Protein AF-A0A0Q7VNM5-F1 (afdb_monomer_lite)

pLDDT: mean 84.63, std 11.94, range [46.69, 97.38]

Structure (mmCIF, N/CA/C/O backbone):
data_AF-A0A0Q7VNM5-F1
#
_entry.id   AF-A0A0Q7VNM5-F1
#
loop_
_atom_site.group_PDB
_atom_site.id
_atom_site.type_symbol
_atom_site.label_atom_id
_atom_site.label_alt_id
_atom_site.label_comp_id
_atom_site.label_asym_id
_atom_site.label_entity_id
_atom_site.label_seq_id
_atom_site.pdbx_PDB_ins_code
_atom_site.Cartn_x
_atom_site.Cartn_y
_atom_site.Cartn_z
_atom_site.occupancy
_atom_site.B_iso_or_equiv
_atom_site.auth_seq_id
_atom_site.auth_comp_id
_atom_site.auth_asym_id
_atom_site.auth_atom_id
_atom_site.pdbx_PDB_model_num
ATOM 1 N N . MET A 1 1 ? 36.454 -17.558 -2.662 1.00 46.69 1 MET A N 1
ATOM 2 C CA . MET A 1 1 ? 36.645 -17.218 -4.091 1.00 46.69 1 MET A CA 1
ATOM 3 C C . MET A 1 1 ? 35.360 -16.574 -4.596 1.00 46.69 1 MET A C 1
ATOM 5 O O . MET A 1 1 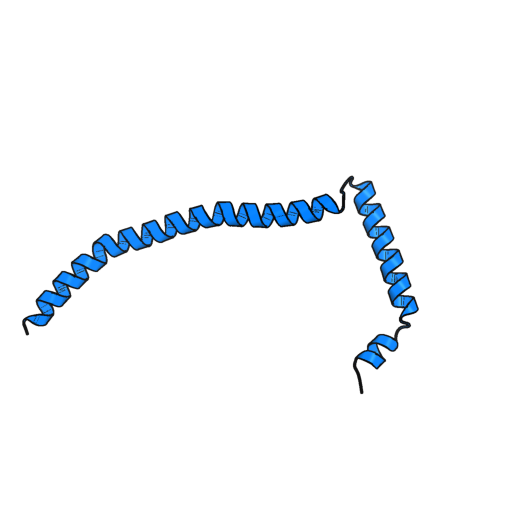? 34.302 -17.176 -4.476 1.00 46.69 1 MET A O 1
ATOM 9 N N . SER A 1 2 ? 35.455 -15.300 -4.981 1.00 57.19 2 SER A N 1
ATOM 10 C CA . SER A 1 2 ? 34.369 -14.308 -5.037 1.00 57.19 2 SER A CA 1
ATOM 11 C C . SER A 1 2 ? 33.257 -14.621 -6.051 1.00 57.19 2 SER A C 1
ATOM 13 O O . SER A 1 2 ? 33.541 -15.029 -7.174 1.00 57.19 2 SER A O 1
ATOM 15 N N . ALA A 1 3 ? 31.998 -14.348 -5.686 1.00 62.69 3 ALA A N 1
ATOM 16 C CA . ALA A 1 3 ? 30.837 -14.378 -6.584 1.00 62.69 3 ALA A CA 1
ATOM 17 C C . ALA A 1 3 ? 31.017 -13.488 -7.833 1.00 62.69 3 ALA A C 1
ATOM 19 O O . ALA A 1 3 ? 30.463 -13.793 -8.887 1.00 62.69 3 ALA A O 1
ATOM 20 N N . LEU A 1 4 ? 31.874 -12.462 -7.755 1.00 58.53 4 LEU A N 1
ATOM 21 C CA . LEU A 1 4 ? 32.266 -11.630 -8.897 1.00 58.53 4 LEU A CA 1
ATOM 22 C C . LEU A 1 4 ? 33.002 -12.430 -9.980 1.00 58.53 4 LEU A C 1
ATOM 24 O O . LEU A 1 4 ? 32.778 -12.189 -11.157 1.00 58.53 4 LEU A O 1
ATOM 28 N N . ALA A 1 5 ? 33.816 -13.426 -9.613 1.00 58.72 5 ALA A N 1
ATOM 29 C CA . ALA A 1 5 ? 34.528 -14.267 -10.580 1.00 58.72 5 ALA A CA 1
ATOM 30 C C . ALA A 1 5 ? 33.590 -15.241 -11.319 1.00 58.72 5 ALA A C 1
ATOM 32 O O . ALA A 1 5 ? 33.859 -15.602 -12.459 1.00 58.72 5 ALA A O 1
ATOM 33 N N . ARG A 1 6 ? 32.463 -15.632 -10.699 1.00 61.00 6 ARG A N 1
ATOM 34 C CA . ARG A 1 6 ? 31.389 -16.395 -11.366 1.00 61.00 6 ARG A CA 1
ATOM 35 C C . ARG A 1 6 ? 30.505 -15.497 -12.236 1.00 61.00 6 ARG A C 1
ATOM 37 O O . ARG A 1 6 ? 30.060 -15.945 -13.283 1.00 61.00 6 ARG A O 1
ATOM 44 N N . PHE A 1 7 ? 30.305 -14.237 -11.842 1.00 57.72 7 PHE A N 1
ATOM 45 C CA . PHE A 1 7 ? 29.619 -13.223 -12.655 1.00 57.72 7 PHE A CA 1
ATOM 46 C C . PHE A 1 7 ? 30.441 -12.799 -13.887 1.00 57.72 7 PHE A C 1
ATOM 48 O O . PHE A 1 7 ? 29.880 -12.549 -14.943 1.00 57.72 7 PHE A O 1
ATOM 55 N N . LEU A 1 8 ? 31.772 -12.782 -13.768 1.00 58.69 8 LEU A N 1
ATOM 56 C CA . LEU A 1 8 ? 32.727 -12.562 -14.863 1.00 58.69 8 LEU A CA 1
ATOM 57 C C . LEU A 1 8 ? 32.965 -13.814 -15.733 1.00 58.69 8 LEU A C 1
ATOM 59 O O . LEU A 1 8 ? 33.608 -13.714 -16.775 1.00 58.69 8 LEU A O 1
ATOM 63 N N . GLY A 1 9 ? 32.490 -14.986 -15.292 1.00 57.59 9 GLY A N 1
ATOM 64 C CA . GLY A 1 9 ? 32.687 -16.277 -15.964 1.00 57.59 9 GLY A CA 1
ATOM 65 C C . GLY A 1 9 ? 31.794 -16.497 -17.189 1.00 57.59 9 GLY A C 1
ATOM 66 O O . GLY A 1 9 ? 32.101 -17.348 -18.017 1.00 57.59 9 GLY A O 1
ATOM 67 N N . ASP A 1 10 ? 30.733 -15.703 -17.338 1.00 63.75 10 ASP A N 1
ATOM 68 C CA . ASP A 1 10 ? 30.081 -15.456 -18.623 1.00 63.75 10 ASP A CA 1
ATOM 69 C C . ASP A 1 10 ? 30.454 -14.020 -19.004 1.00 63.75 10 ASP A C 1
ATOM 71 O O . ASP A 1 10 ? 30.414 -13.132 -18.149 1.00 63.75 10 ASP A O 1
ATOM 75 N N . SER A 1 11 ? 30.914 -13.780 -20.235 1.00 75.81 11 SER A N 1
ATOM 76 C CA . SER A 1 11 ? 31.532 -12.487 -20.548 1.00 75.81 11 SER A CA 1
ATOM 77 C C . SER A 1 11 ? 30.551 -11.339 -20.235 1.00 75.81 11 SER A C 1
ATOM 79 O O . SER A 1 11 ? 29.407 -11.379 -20.696 1.00 75.81 11 SER A O 1
ATOM 81 N N . PRO A 1 12 ? 30.948 -10.293 -19.480 1.00 74.06 12 PRO A N 1
ATOM 82 C CA . PRO A 1 12 ? 30.082 -9.141 -19.204 1.00 74.06 12 PRO A CA 1
ATOM 83 C C . PRO A 1 12 ? 29.473 -8.553 -20.484 1.00 74.06 12 PRO A C 1
ATOM 85 O O . PRO A 1 12 ? 28.329 -8.105 -20.503 1.00 74.06 12 PRO A O 1
ATOM 88 N N . LEU A 1 13 ? 30.219 -8.655 -21.587 1.00 80.06 13 LEU A N 1
ATOM 89 C CA . LEU A 1 13 ? 29.779 -8.309 -22.931 1.00 80.06 13 LEU A CA 1
ATOM 90 C C . LEU A 1 13 ? 28.567 -9.135 -23.397 1.00 80.06 13 LEU A C 1
ATOM 92 O O . LEU A 1 13 ? 27.615 -8.573 -23.931 1.00 80.06 13 LEU A O 1
ATOM 96 N N . ARG A 1 14 ? 28.552 -10.454 -23.167 1.00 83.25 14 ARG A N 1
ATOM 97 C CA . ARG A 1 14 ? 27.415 -11.328 -23.495 1.00 83.25 14 ARG A CA 1
ATOM 98 C C . ARG A 1 14 ? 26.169 -10.953 -22.693 1.00 83.25 14 ARG A C 1
ATOM 100 O O . ARG A 1 14 ? 25.074 -10.965 -23.252 1.00 83.25 14 ARG A O 1
ATOM 107 N N . VAL A 1 15 ? 26.320 -10.577 -21.422 1.00 85.94 15 VAL A N 1
ATOM 108 C CA . VAL A 1 15 ? 25.201 -10.105 -20.586 1.00 85.94 15 VAL A CA 1
ATOM 109 C C . VAL A 1 15 ? 24.642 -8.787 -21.120 1.00 85.94 15 VAL A C 1
ATOM 111 O O . VAL A 1 15 ? 23.430 -8.674 -21.288 1.00 85.94 15 VAL A O 1
ATOM 114 N N . ILE A 1 16 ? 25.505 -7.825 -21.458 1.00 88.12 16 ILE A N 1
ATOM 115 C CA . ILE A 1 16 ? 25.098 -6.539 -22.048 1.00 88.12 16 ILE A CA 1
ATOM 116 C C . ILE A 1 16 ? 24.339 -6.758 -23.361 1.00 88.12 16 ILE A C 1
ATOM 118 O O . ILE A 1 16 ? 23.262 -6.197 -23.545 1.00 88.12 16 ILE A O 1
ATOM 122 N N . ILE A 1 17 ? 24.852 -7.615 -24.249 1.00 91.88 17 ILE A N 1
ATOM 123 C CA . ILE A 1 17 ? 24.191 -7.942 -25.522 1.00 91.88 17 ILE A CA 1
ATOM 124 C C . ILE A 1 17 ? 22.829 -8.595 -25.269 1.00 91.88 17 ILE A C 1
ATOM 126 O O . ILE A 1 17 ? 21.836 -8.200 -25.876 1.00 91.88 17 ILE A O 1
ATOM 130 N N . LYS A 1 18 ? 22.745 -9.556 -24.341 1.00 89.75 18 LYS A N 1
ATOM 131 C CA . LYS A 1 18 ? 21.479 -10.208 -23.984 1.00 89.75 18 LYS A CA 1
ATOM 132 C C . LYS A 1 18 ? 20.464 -9.201 -23.445 1.00 89.75 18 LYS A C 1
ATOM 134 O O . LYS A 1 18 ? 19.308 -9.236 -23.854 1.00 89.75 18 LYS A O 1
ATOM 139 N N . LEU A 1 19 ? 20.885 -8.292 -22.566 1.00 93.75 19 LEU A N 1
ATOM 140 C CA . LEU A 1 19 ? 20.018 -7.248 -22.018 1.00 93.75 19 LEU A CA 1
ATOM 141 C C . LEU A 1 19 ? 19.557 -6.263 -23.093 1.00 93.75 19 LEU A C 1
ATOM 143 O O . LEU A 1 19 ? 18.384 -5.900 -23.094 1.00 93.75 19 LEU A O 1
ATOM 147 N N . LEU A 1 20 ? 20.431 -5.873 -24.023 1.00 95.31 20 LEU A N 1
ATOM 148 C CA . LEU A 1 20 ? 20.070 -5.022 -25.160 1.00 95.31 20 LEU A CA 1
ATOM 149 C C . LEU A 1 20 ? 19.010 -5.685 -26.039 1.00 95.31 20 LEU A C 1
ATOM 151 O O . LEU A 1 20 ? 17.984 -5.071 -26.323 1.00 95.31 20 LEU A O 1
ATOM 155 N N . VAL A 1 21 ? 19.226 -6.947 -26.420 1.00 95.94 21 VAL A N 1
ATOM 156 C CA . VAL A 1 21 ? 18.278 -7.707 -27.246 1.00 95.94 21 VAL A CA 1
ATOM 157 C C . VAL A 1 21 ? 16.937 -7.855 -26.529 1.00 95.94 21 VAL A C 1
ATOM 159 O O . VAL A 1 21 ? 15.897 -7.583 -27.120 1.00 95.94 21 VAL A O 1
ATOM 162 N N . VAL A 1 22 ? 16.939 -8.229 -25.246 1.00 95.25 22 VAL A N 1
ATOM 163 C CA . VAL A 1 22 ? 15.702 -8.379 -24.463 1.00 95.25 22 VAL A CA 1
ATOM 164 C C . VAL A 1 22 ? 14.981 -7.039 -24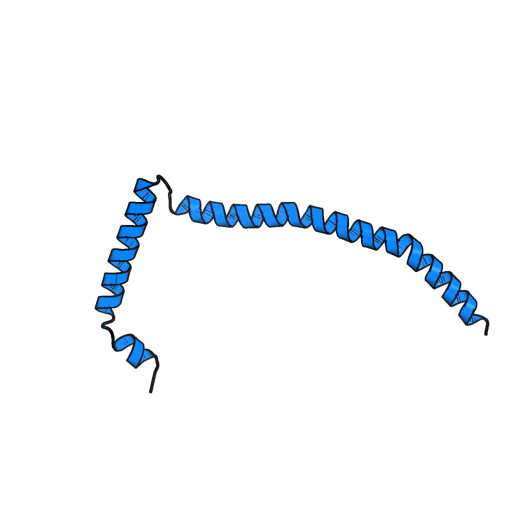.307 1.00 95.25 22 VAL A C 1
ATOM 166 O O . VAL A 1 22 ? 13.776 -6.982 -24.526 1.00 95.25 22 VAL A O 1
ATOM 169 N N . SER A 1 23 ? 15.693 -5.955 -23.997 1.00 90.81 23 SER A N 1
ATOM 170 C CA . SER A 1 23 ? 15.099 -4.616 -23.861 1.00 90.81 23 SER A CA 1
ATOM 171 C C . SER A 1 23 ? 14.484 -4.132 -25.174 1.00 90.81 23 SER A C 1
ATOM 173 O O . SER A 1 23 ? 13.397 -3.559 -25.170 1.00 90.81 23 SER A O 1
ATOM 175 N N . PHE A 1 24 ? 15.141 -4.411 -26.304 1.00 94.06 24 PHE A N 1
ATOM 176 C CA . PHE A 1 24 ? 14.619 -4.098 -27.631 1.00 94.06 24 PHE A CA 1
ATOM 177 C C . PHE A 1 24 ? 13.352 -4.898 -27.952 1.00 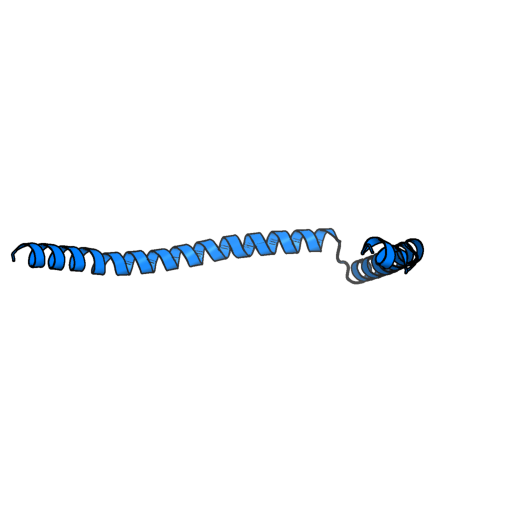94.06 24 PHE A C 1
ATOM 179 O O . PHE A 1 24 ? 12.356 -4.317 -28.378 1.00 94.06 24 PHE A O 1
ATOM 186 N N . LEU A 1 25 ? 13.357 -6.211 -27.699 1.00 95.06 25 LEU A N 1
ATOM 187 C CA . LEU A 1 25 ? 12.184 -7.065 -27.902 1.00 95.06 25 LEU A CA 1
ATOM 188 C C . LEU A 1 25 ? 11.005 -6.620 -27.036 1.00 95.06 25 LEU A C 1
ATOM 190 O O . LEU A 1 25 ? 9.889 -6.516 -27.534 1.00 95.06 25 LEU A O 1
ATOM 194 N N . VAL A 1 26 ? 11.248 -6.312 -25.761 1.00 91.81 26 VAL A N 1
ATOM 195 C CA . VAL A 1 26 ? 10.216 -5.796 -24.854 1.00 91.81 26 VAL A CA 1
ATOM 196 C C . VAL A 1 26 ? 9.675 -4.459 -25.363 1.00 91.81 26 VAL A C 1
ATOM 198 O O . VAL A 1 26 ? 8.462 -4.291 -25.427 1.00 91.81 26 VAL A O 1
ATOM 201 N N . GLY A 1 27 ? 10.541 -3.540 -25.802 1.00 88.31 27 GLY A N 1
ATOM 202 C CA . GLY A 1 27 ? 10.122 -2.267 -26.395 1.00 88.31 27 GLY A CA 1
ATOM 203 C C . GLY A 1 27 ? 9.275 -2.440 -27.660 1.00 88.31 27 GLY A C 1
ATOM 204 O O . GLY A 1 27 ? 8.259 -1.764 -27.815 1.00 88.31 27 GLY A O 1
ATOM 205 N N . LEU A 1 28 ? 9.638 -3.386 -28.531 1.00 90.62 28 LEU A N 1
ATOM 206 C CA . LEU A 1 28 ? 8.862 -3.729 -29.723 1.00 90.62 28 LEU A CA 1
ATOM 207 C C . LEU A 1 28 ? 7.483 -4.279 -29.349 1.00 90.62 28 LEU A C 1
ATOM 209 O O . LEU A 1 28 ? 6.479 -3.830 -29.893 1.00 90.62 28 LEU A O 1
ATOM 213 N N . VAL A 1 29 ? 7.428 -5.207 -28.391 1.00 91.12 29 VAL A N 1
ATOM 214 C CA . VAL A 1 29 ? 6.176 -5.764 -27.864 1.00 91.12 29 VAL A CA 1
ATOM 215 C C . VAL A 1 29 ? 5.294 -4.643 -27.314 1.00 91.12 29 VAL A C 1
ATOM 217 O O . VAL A 1 29 ? 4.152 -4.495 -27.740 1.00 91.12 29 VAL A O 1
ATOM 220 N N . MET A 1 30 ? 5.830 -3.786 -26.446 1.00 86.62 30 MET A N 1
ATOM 221 C CA . MET A 1 30 ? 5.103 -2.641 -25.889 1.00 86.62 30 MET A CA 1
ATOM 222 C C . MET A 1 30 ? 4.531 -1.733 -26.984 1.00 86.62 30 MET A C 1
ATOM 224 O O . MET A 1 30 ? 3.347 -1.404 -26.951 1.00 86.62 30 MET A O 1
ATOM 228 N N . HIS A 1 31 ? 5.330 -1.415 -28.005 1.00 84.62 31 HIS A N 1
ATOM 229 C CA . HIS A 1 31 ? 4.885 -0.627 -29.153 1.00 84.62 31 HIS A CA 1
ATOM 230 C C . HIS A 1 31 ? 3.770 -1.324 -29.952 1.00 84.62 31 HIS A C 1
ATOM 232 O O . HIS A 1 31 ? 2.801 -0.676 -30.337 1.00 84.62 31 HIS A O 1
ATOM 238 N N . THR A 1 32 ? 3.858 -2.642 -30.169 1.00 84.94 32 THR A N 1
ATOM 239 C CA . THR A 1 32 ? 2.823 -3.406 -30.898 1.00 84.94 32 THR A CA 1
ATOM 240 C C . THR A 1 32 ? 1.491 -3.471 -30.154 1.00 84.94 32 THR A C 1
ATOM 242 O O . THR A 1 32 ? 0.439 -3.434 -30.785 1.00 84.94 32 THR A O 1
ATOM 245 N N . PHE A 1 33 ? 1.525 -3.511 -28.820 1.00 85.44 33 PHE A N 1
ATOM 246 C CA . PHE A 1 33 ? 0.332 -3.458 -27.973 1.00 85.44 33 PHE A CA 1
ATOM 247 C C . PHE A 1 33 ? -0.151 -2.021 -27.707 1.00 85.44 33 PHE A C 1
ATOM 249 O O . PHE A 1 33 ? -1.163 -1.833 -27.035 1.00 85.44 33 PHE A O 1
ATOM 256 N N . GLY A 1 34 ? 0.546 -1.002 -28.228 1.00 81.75 34 GLY A N 1
ATOM 257 C CA . GLY A 1 34 ? 0.216 0.409 -28.011 1.00 81.75 34 GLY A CA 1
ATOM 258 C C . GLY A 1 34 ? 0.400 0.869 -26.562 1.00 81.75 34 GLY A C 1
ATOM 259 O O . GLY A 1 34 ? -0.170 1.883 -26.166 1.00 81.75 34 GLY A O 1
ATOM 260 N N . TRP A 1 35 ? 1.161 0.125 -25.757 1.00 79.25 35 TRP A N 1
ATOM 261 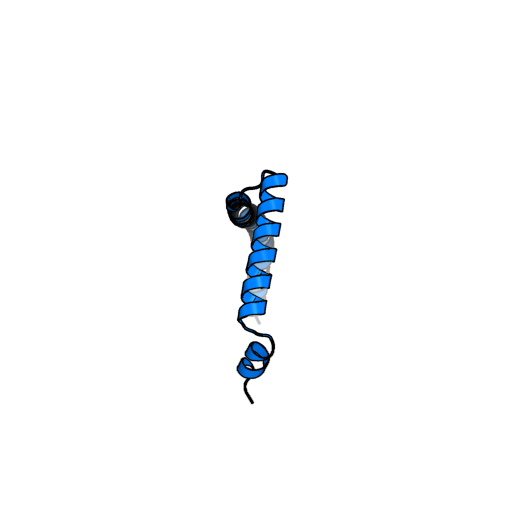C CA . TRP A 1 35 ? 1.425 0.444 -24.357 1.00 79.25 35 TRP A CA 1
ATOM 262 C C . TRP A 1 35 ? 2.730 1.221 -24.236 1.00 79.25 35 TRP A C 1
ATOM 264 O O . TRP A 1 35 ? 3.786 0.788 -24.698 1.00 79.25 35 TRP A O 1
ATOM 274 N N . SER A 1 36 ? 2.677 2.380 -23.589 1.00 81.56 36 SER A N 1
ATOM 275 C CA . SER A 1 36 ? 3.863 3.159 -23.259 1.00 81.56 36 SER A CA 1
ATOM 276 C C . SER A 1 36 ? 4.492 2.654 -21.953 1.00 81.56 36 SER A C 1
ATOM 278 O O . SER A 1 36 ? 3.785 2.216 -21.043 1.00 81.56 36 SER A O 1
ATOM 280 N N . PRO A 1 37 ? 5.819 2.774 -21.774 1.00 76.50 37 PRO A N 1
ATOM 281 C CA . PRO A 1 37 ? 6.463 2.512 -20.481 1.00 76.50 37 PRO A CA 1
ATOM 282 C C . PRO A 1 37 ? 5.866 3.327 -19.330 1.00 76.50 37 PRO A C 1
ATOM 284 O O . PRO A 1 37 ? 5.834 2.880 -18.184 1.00 76.50 37 PRO A O 1
ATOM 287 N N . TYR A 1 38 ? 5.338 4.508 -19.645 1.00 83.44 38 TYR A N 1
ATOM 288 C CA . TYR A 1 38 ? 4.676 5.378 -18.687 1.00 83.44 38 TYR A CA 1
ATOM 289 C C . TYR A 1 38 ? 3.327 4.814 -18.201 1.00 83.44 38 TYR A C 1
ATOM 291 O O . TYR A 1 38 ? 2.902 5.135 -17.093 1.00 83.44 38 TYR A O 1
ATOM 299 N N . ASP A 1 39 ? 2.675 3.936 -18.969 1.00 82.25 39 ASP A N 1
ATOM 300 C CA . ASP A 1 39 ? 1.447 3.244 -18.548 1.00 82.25 39 ASP A CA 1
ATOM 301 C C . ASP A 1 39 ? 1.717 2.227 -17.440 1.00 82.25 39 ASP A C 1
ATOM 303 O O . ASP A 1 39 ? 0.918 2.110 -16.516 1.00 82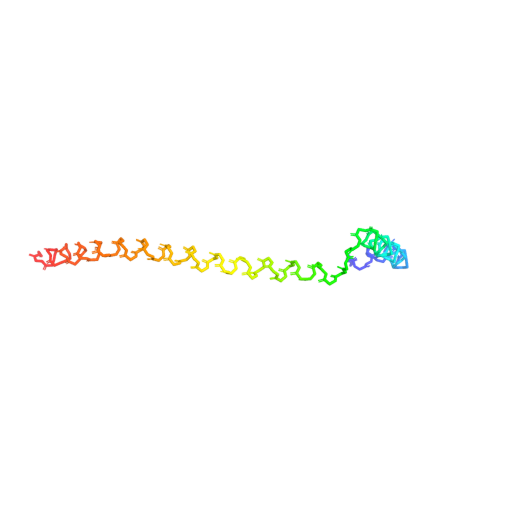.25 39 ASP A O 1
ATOM 307 N N . VAL A 1 40 ? 2.870 1.552 -17.470 1.00 83.44 40 VAL A N 1
ATOM 308 C CA . VAL A 1 40 ? 3.273 0.620 -16.404 1.00 83.44 40 VAL A CA 1
ATOM 309 C C . VAL A 1 40 ? 3.479 1.377 -15.093 1.00 83.44 40 VAL A C 1
ATOM 311 O O . VAL A 1 40 ? 2.950 0.976 -14.057 1.00 83.44 40 VAL A O 1
ATOM 314 N N . LEU A 1 41 ? 4.189 2.510 -15.135 1.00 86.44 41 LEU A N 1
ATOM 315 C CA . LEU A 1 41 ? 4.394 3.353 -13.953 1.00 86.44 41 LEU A CA 1
ATOM 316 C C . LEU A 1 41 ? 3.070 3.898 -13.408 1.00 86.44 41 LEU A C 1
ATOM 318 O O . LEU A 1 41 ? 2.842 3.851 -12.198 1.00 86.44 41 LEU A O 1
ATOM 322 N N . ARG A 1 42 ? 2.187 4.384 -14.288 1.00 87.94 42 ARG A N 1
ATOM 323 C CA . ARG A 1 42 ? 0.854 4.859 -13.897 1.00 87.94 42 ARG A CA 1
ATOM 324 C C . ARG A 1 42 ? -0.005 3.739 -13.318 1.00 87.94 42 ARG A C 1
ATOM 326 O O . ARG A 1 42 ? -0.670 3.963 -12.315 1.00 87.94 42 ARG A O 1
ATOM 333 N N . GLY A 1 43 ? 0.049 2.536 -13.885 1.00 85.25 43 GLY A N 1
ATOM 334 C CA . GLY A 1 43 ? -0.653 1.363 -13.364 1.00 85.25 43 GLY A CA 1
ATOM 335 C C . GLY A 1 43 ? -0.220 1.013 -11.942 1.00 85.25 43 GLY A C 1
ATOM 336 O O . GLY A 1 43 ? -1.067 0.793 -11.082 1.00 85.25 43 GLY A O 1
ATOM 337 N N . VAL A 1 44 ? 1.086 1.048 -11.662 1.00 90.12 44 VAL A N 1
ATOM 338 C CA . VAL A 1 44 ? 1.619 0.826 -10.309 1.00 90.12 44 VAL A CA 1
ATOM 339 C C . VAL A 1 44 ? 1.175 1.931 -9.348 1.00 90.12 44 VAL A C 1
ATOM 341 O O . VAL A 1 44 ? 0.696 1.627 -8.259 1.00 90.12 44 VAL A O 1
ATOM 344 N N . GLN A 1 45 ? 1.284 3.207 -9.736 1.00 92.12 45 GLN A N 1
ATOM 345 C CA . GLN A 1 45 ? 0.817 4.319 -8.896 1.00 92.12 45 GLN A CA 1
ATOM 346 C C . GLN A 1 45 ? -0.677 4.204 -8.577 1.00 92.12 45 GLN A C 1
ATOM 348 O O . GLN A 1 45 ? -1.060 4.293 -7.412 1.00 92.12 45 GLN A O 1
ATOM 353 N N . ASN A 1 46 ? -1.504 3.952 -9.592 1.00 91.12 46 ASN A N 1
ATOM 354 C CA . ASN A 1 46 ? -2.947 3.809 -9.431 1.00 91.12 46 ASN A CA 1
ATOM 355 C C . ASN A 1 46 ? -3.295 2.611 -8.548 1.00 91.12 46 ASN A C 1
ATOM 357 O O . ASN A 1 46 ? -4.124 2.748 -7.661 1.00 91.12 46 ASN A O 1
ATOM 361 N N . PHE A 1 47 ? -2.600 1.481 -8.692 1.00 89.00 47 PHE A N 1
ATOM 362 C CA . PHE A 1 47 ? -2.782 0.318 -7.823 1.00 89.00 47 PHE A CA 1
ATOM 363 C C . PHE A 1 47 ? -2.578 0.657 -6.338 1.00 89.00 47 PHE A C 1
ATOM 365 O O . PHE A 1 47 ? -3.398 0.285 -5.497 1.00 89.00 47 PHE A O 1
ATOM 372 N N . PHE A 1 48 ? -1.523 1.406 -6.001 1.00 90.19 48 PHE A N 1
ATOM 373 C CA . PHE A 1 48 ? -1.296 1.844 -4.622 1.00 90.19 48 PHE A CA 1
ATOM 374 C C . PHE A 1 48 ? -2.339 2.863 -4.149 1.00 90.19 48 PHE A C 1
ATOM 376 O O . PHE A 1 48 ? -2.806 2.761 -3.014 1.00 90.19 48 PHE A O 1
ATOM 383 N N . LEU A 1 49 ? -2.733 3.814 -5.000 1.00 88.62 49 LEU A N 1
ATOM 384 C CA . LEU A 1 49 ? -3.786 4.787 -4.687 1.00 88.62 49 LEU A CA 1
ATOM 385 C C . LEU A 1 49 ? -5.135 4.101 -4.444 1.00 88.62 49 LEU A C 1
ATOM 387 O O . LEU A 1 49 ? -5.836 4.429 -3.488 1.00 88.62 49 LEU A O 1
ATOM 391 N N . ASP A 1 50 ? -5.477 3.115 -5.262 1.00 86.31 50 ASP A N 1
ATOM 392 C CA . ASP A 1 50 ? -6.705 2.338 -5.150 1.00 86.31 50 ASP A CA 1
ATOM 393 C C . ASP A 1 50 ? -6.709 1.517 -3.857 1.00 86.31 50 ASP A C 1
ATOM 395 O O . ASP A 1 50 ? -7.692 1.552 -3.110 1.00 86.31 50 ASP A O 1
ATOM 399 N N . ILE A 1 51 ? -5.597 0.845 -3.531 1.00 86.44 51 ILE A N 1
ATOM 400 C CA . ILE A 1 51 ? -5.428 0.141 -2.250 1.00 86.44 51 ILE A CA 1
ATOM 401 C C . ILE A 1 51 ? -5.579 1.097 -1.076 1.00 86.44 51 ILE A C 1
ATOM 403 O O . ILE A 1 51 ? -6.267 0.758 -0.117 1.00 86.44 51 ILE A O 1
ATOM 407 N N . TRP A 1 52 ? -4.967 2.277 -1.136 1.00 82.25 52 TRP A N 1
ATOM 408 C CA . TRP A 1 52 ? -5.084 3.283 -0.088 1.00 82.25 52 TRP A CA 1
ATOM 409 C C . TRP A 1 52 ? -6.556 3.675 0.089 1.00 82.25 52 TRP A C 1
ATOM 411 O O . TRP A 1 52 ? -7.135 3.450 1.150 1.00 82.25 52 TRP A O 1
ATOM 421 N N . ASN A 1 53 ? -7.223 4.115 -0.977 1.00 83.50 53 ASN A N 1
ATOM 422 C CA . ASN A 1 53 ? -8.627 4.538 -0.956 1.00 83.50 53 ASN A CA 1
ATOM 423 C C . ASN A 1 53 ? -9.605 3.432 -0.506 1.00 83.50 53 ASN A C 1
ATOM 425 O O . ASN A 1 53 ? -10.625 3.706 0.133 1.00 83.50 53 ASN A O 1
ATOM 429 N N . MET A 1 54 ? -9.329 2.166 -0.826 1.00 82.19 54 MET A N 1
ATOM 430 C CA . MET A 1 54 ? -10.102 1.022 -0.326 1.00 82.19 54 MET A CA 1
ATOM 431 C C . MET A 1 54 ? -9.765 0.683 1.129 1.00 82.19 54 MET A C 1
ATOM 433 O O . MET A 1 54 ? -10.670 0.402 1.917 1.00 82.19 54 MET A O 1
ATOM 437 N N . GLY A 1 55 ? -8.489 0.762 1.499 1.00 79.19 55 GLY A N 1
ATOM 438 C CA . GLY A 1 55 ? -7.969 0.467 2.828 1.00 79.19 55 GLY A CA 1
ATOM 439 C C . GLY A 1 55 ? -8.572 1.365 3.901 1.00 79.19 55 GLY A C 1
ATOM 440 O O . GLY A 1 55 ? -9.033 0.849 4.915 1.00 79.19 55 GLY A O 1
ATOM 441 N N . PHE A 1 56 ? -8.690 2.676 3.660 1.00 80.25 56 PHE A N 1
ATOM 442 C CA . PHE A 1 56 ? -9.329 3.589 4.625 1.00 80.25 56 PHE A CA 1
ATOM 443 C C . PHE A 1 56 ? -10.776 3.204 4.935 1.00 80.25 56 PHE A C 1
ATOM 445 O O . PHE A 1 56 ? -11.181 3.256 6.092 1.00 80.25 56 PHE A O 1
ATOM 452 N N . ARG A 1 57 ? -11.547 2.742 3.942 1.00 78.62 57 ARG A N 1
ATOM 453 C CA . ARG A 1 57 ? -12.931 2.283 4.164 1.00 78.62 57 ARG A CA 1
ATOM 454 C C . ARG A 1 57 ? -13.002 0.976 4.950 1.00 78.62 57 ARG A C 1
ATOM 456 O O . ARG A 1 57 ? -13.924 0.787 5.740 1.00 78.62 57 ARG A O 1
ATOM 463 N N . ALA A 1 58 ? -12.051 0.069 4.738 1.00 81.19 58 ALA A N 1
ATOM 464 C CA . ALA A 1 58 ? -11.958 -1.159 5.522 1.00 81.19 58 ALA A CA 1
ATOM 465 C C . ALA A 1 58 ? -11.551 -0.870 6.977 1.00 81.19 58 ALA A C 1
ATOM 467 O O . ALA A 1 58 ? -12.142 -1.431 7.898 1.00 81.19 58 ALA A O 1
ATOM 468 N N . ILE A 1 59 ? -10.596 0.042 7.179 1.00 84.56 59 ILE A N 1
ATOM 469 C CA . ILE A 1 59 ? -10.140 0.484 8.502 1.00 84.56 59 ILE A CA 1
ATOM 470 C C . ILE A 1 59 ? -11.274 1.172 9.267 1.00 84.56 59 ILE A C 1
ATOM 472 O O . ILE A 1 59 ? -11.491 0.845 10.428 1.00 84.56 59 ILE A O 1
ATOM 476 N N . ASP A 1 60 ? -12.035 2.059 8.624 1.00 84.69 60 ASP A N 1
ATOM 477 C CA . ASP A 1 60 ? -13.179 2.743 9.241 1.00 84.69 60 ASP A CA 1
ATOM 478 C C . ASP A 1 60 ? -14.221 1.748 9.783 1.00 84.69 60 ASP A C 1
ATOM 480 O O . ASP A 1 60 ? -14.592 1.784 10.957 1.00 84.69 60 ASP A O 1
ATOM 484 N N . ARG A 1 61 ? -14.602 0.753 8.971 1.00 85.62 61 ARG A N 1
ATOM 485 C CA . ARG A 1 61 ? -15.510 -0.322 9.408 1.00 85.62 61 ARG A CA 1
ATOM 486 C C . ARG A 1 61 ? -14.923 -1.156 10.543 1.00 85.62 61 ARG A C 1
ATOM 488 O O . ARG A 1 61 ? -15.630 -1.471 11.497 1.00 85.62 61 ARG A O 1
ATOM 495 N N . PHE A 1 62 ? -13.646 -1.519 10.449 1.00 91.31 62 PHE A N 1
ATOM 496 C CA . PHE A 1 62 ? -12.951 -2.296 11.474 1.00 91.31 62 PHE A CA 1
ATOM 497 C C . PHE A 1 62 ? -12.921 -1.568 12.825 1.00 91.31 62 PHE A C 1
ATOM 499 O O . PHE A 1 62 ? -13.286 -2.150 13.848 1.00 91.31 62 PHE A O 1
ATOM 506 N N . LEU A 1 63 ? -12.563 -0.282 12.825 1.00 91.44 63 LEU A N 1
ATOM 507 C CA . LEU A 1 63 ? -12.607 0.561 14.019 1.00 91.44 63 LEU A CA 1
ATOM 508 C C . LEU A 1 63 ? -14.038 0.701 14.547 1.00 91.44 63 LEU A C 1
ATOM 510 O O . LEU A 1 63 ? -14.240 0.613 15.756 1.00 91.44 63 LEU A O 1
ATOM 514 N N . GLY A 1 64 ? -15.038 0.817 13.669 1.00 93.12 64 GLY A N 1
ATOM 515 C CA . GLY A 1 64 ? -16.453 0.802 14.043 1.00 93.12 64 GLY A CA 1
ATOM 516 C C . GLY A 1 64 ? -16.859 -0.448 14.835 1.00 93.12 64 GLY A C 1
ATOM 517 O O . GLY A 1 64 ? -17.516 -0.327 15.867 1.00 93.12 64 GLY A O 1
ATOM 518 N N . TYR A 1 65 ? -16.418 -1.642 14.421 1.00 93.88 65 TYR A N 1
ATOM 519 C CA . TYR A 1 65 ? -16.669 -2.884 15.167 1.00 93.88 65 TYR A CA 1
ATOM 520 C C . TYR A 1 65 ? -15.959 -2.921 16.524 1.00 93.88 65 TYR A C 1
ATOM 522 O O . TYR A 1 65 ? -16.552 -3.364 17.509 1.00 93.88 65 TYR A O 1
ATOM 530 N N . ILE A 1 66 ? -14.715 -2.433 16.598 1.00 95.00 66 ILE A N 1
ATOM 531 C CA . ILE A 1 66 ? -13.987 -2.317 17.870 1.00 95.00 66 ILE A CA 1
ATOM 532 C C . ILE A 1 66 ? -14.732 -1.380 18.819 1.00 95.00 66 ILE A C 1
ATOM 534 O O . ILE A 1 66 ? -14.930 -1.732 19.978 1.00 95.00 66 ILE A O 1
ATOM 538 N N . LEU A 1 67 ? -15.170 -0.215 18.337 1.00 96.25 67 LEU A N 1
ATOM 539 C CA . LEU A 1 67 ? -15.912 0.758 19.137 1.00 96.25 67 LEU A CA 1
ATOM 540 C C . LEU A 1 67 ? -17.264 0.203 19.601 1.00 96.25 67 LEU A C 1
ATOM 542 O O . LEU A 1 67 ? -17.624 0.386 20.760 1.00 96.25 67 LEU A O 1
ATOM 546 N N . LEU A 1 68 ? -17.978 -0.530 18.742 1.00 96.69 68 LEU A N 1
ATOM 547 C CA . LEU A 1 68 ? -19.212 -1.240 19.102 1.00 96.69 68 LEU A CA 1
ATOM 548 C C . LEU A 1 68 ? -18.982 -2.262 20.221 1.00 96.69 68 LEU A C 1
ATOM 550 O O . LEU A 1 68 ? -19.729 -2.292 21.197 1.00 96.69 68 LEU A O 1
ATOM 554 N N . GLY A 1 69 ? -17.932 -3.078 20.109 1.00 95.69 69 GLY A N 1
ATOM 555 C CA . GLY A 1 69 ? -17.551 -4.021 21.159 1.00 95.69 69 GLY A CA 1
ATOM 556 C C . GLY A 1 69 ? -17.149 -3.302 22.446 1.00 95.69 69 GLY A C 1
ATOM 557 O O . GLY A 1 69 ? -17.618 -3.652 23.528 1.00 95.69 69 GLY A O 1
ATOM 558 N N . ALA A 1 70 ? -16.337 -2.250 22.334 1.00 96.69 70 ALA A N 1
ATOM 559 C CA . ALA A 1 70 ? -15.895 -1.437 23.459 1.00 96.69 70 ALA A CA 1
ATOM 560 C C . ALA A 1 70 ? -17.073 -0.783 24.194 1.00 96.69 70 ALA A C 1
ATOM 562 O O . ALA A 1 70 ? -17.065 -0.753 25.422 1.00 96.69 70 ALA A O 1
ATOM 563 N N . ALA A 1 71 ? -18.114 -0.345 23.481 1.00 97.06 71 ALA A N 1
ATOM 564 C CA . ALA A 1 71 ? -19.318 0.225 24.082 1.00 97.06 71 ALA A CA 1
ATOM 565 C C . ALA A 1 71 ? -20.031 -0.740 25.045 1.00 97.06 71 ALA A C 1
ATOM 567 O O . ALA A 1 71 ? -20.684 -0.285 25.979 1.00 97.06 71 ALA A O 1
ATOM 568 N N . ILE A 1 72 ? -19.886 -2.056 24.860 1.00 96.62 72 ILE A N 1
ATOM 569 C CA . ILE A 1 72 ? -20.467 -3.076 25.747 1.00 96.62 72 ILE A CA 1
ATOM 570 C C . ILE A 1 72 ? -19.435 -3.564 26.771 1.00 96.62 72 ILE A C 1
ATOM 572 O O . ILE A 1 72 ? -19.717 -3.639 27.969 1.00 96.62 72 ILE A O 1
ATOM 576 N N . VAL A 1 73 ? -18.227 -3.890 26.309 1.00 97.06 73 VAL A N 1
ATOM 577 C CA . VAL A 1 73 ? -17.178 -4.504 27.133 1.00 97.06 73 VAL A CA 1
ATOM 578 C C . VAL A 1 73 ? -16.652 -3.531 28.185 1.00 97.06 73 VAL A C 1
ATOM 580 O O . VAL A 1 73 ? -16.436 -3.944 29.322 1.00 97.06 73 VAL A O 1
ATOM 583 N N . VAL A 1 74 ? -16.477 -2.246 27.855 1.00 97.38 74 VAL A N 1
ATOM 584 C CA . VAL A 1 74 ? -15.928 -1.256 28.795 1.00 97.38 74 VAL A CA 1
ATOM 585 C C . VAL A 1 74 ? -16.863 -1.042 29.995 1.00 97.38 74 VAL A C 1
ATOM 587 O O . VAL A 1 74 ? -16.388 -1.189 31.125 1.00 97.38 74 VAL A O 1
ATOM 590 N N . PRO A 1 75 ? -18.179 -0.788 29.827 1.00 95.94 75 PRO A N 1
ATOM 591 C CA . PRO A 1 75 ? -19.092 -0.704 30.967 1.00 95.94 75 PRO A CA 1
ATOM 592 C C . PRO A 1 75 ? -19.171 -2.000 31.778 1.00 95.94 75 PRO A C 1
ATOM 594 O O . PRO A 1 75 ? -19.109 -1.955 33.007 1.00 95.94 75 PRO A O 1
ATOM 597 N N . ALA A 1 76 ? -19.262 -3.158 31.112 1.00 96.75 76 ALA A N 1
ATOM 598 C CA . ALA A 1 76 ? -19.313 -4.450 31.794 1.00 96.75 76 ALA A CA 1
ATOM 599 C C . ALA A 1 76 ? -18.058 -4.686 32.651 1.00 96.75 76 ALA A C 1
ATOM 601 O O . ALA A 1 76 ? -18.160 -5.076 33.815 1.00 96.75 76 ALA A O 1
ATOM 602 N N . PHE A 1 77 ? -16.877 -4.379 32.110 1.00 96.50 77 PHE A N 1
ATOM 603 C CA . PHE A 1 77 ? -15.611 -4.460 32.829 1.00 96.50 77 PHE A CA 1
ATOM 604 C C . PHE A 1 77 ? -15.586 -3.544 34.057 1.00 96.50 77 PHE A C 1
ATOM 606 O O . PHE A 1 77 ? -15.197 -3.989 35.135 1.00 96.50 77 PHE A O 1
ATOM 613 N N . ILE A 1 78 ? -16.038 -2.292 33.927 1.00 95.88 78 ILE A N 1
ATOM 614 C CA . ILE A 1 78 ? -16.096 -1.336 35.044 1.00 95.88 78 ILE A CA 1
ATOM 615 C C . ILE A 1 78 ? -17.006 -1.860 36.162 1.00 95.88 78 ILE A C 1
ATOM 617 O O . ILE A 1 78 ? -16.608 -1.854 37.327 1.00 95.88 78 ILE A O 1
ATOM 621 N N . LEU A 1 79 ? -18.197 -2.360 35.824 1.00 95.62 79 LEU A N 1
ATOM 622 C CA . LEU A 1 79 ? -19.139 -2.908 36.805 1.00 95.62 79 LEU A CA 1
ATOM 623 C C . LEU A 1 79 ? -18.552 -4.111 37.549 1.00 95.62 79 LEU A C 1
ATOM 625 O O . LEU A 1 79 ? -18.590 -4.156 38.780 1.00 95.62 79 LEU A O 1
ATOM 629 N N . LEU A 1 80 ? -17.962 -5.057 36.814 1.00 94.88 80 LEU A N 1
ATOM 630 C CA . LEU A 1 80 ? -17.299 -6.225 37.398 1.00 94.88 80 LEU A CA 1
ATOM 631 C C . LEU A 1 80 ? -16.122 -5.817 38.288 1.00 94.88 80 LEU A C 1
ATOM 633 O O . LEU A 1 80 ? -15.946 -6.375 39.370 1.00 94.88 80 LEU A O 1
ATOM 637 N N . ARG A 1 81 ? -15.343 -4.815 37.868 1.00 92.62 81 ARG A N 1
ATOM 638 C CA . ARG A 1 81 ? -14.194 -4.307 38.623 1.00 92.62 81 ARG A CA 1
ATOM 639 C C . ARG A 1 81 ? -14.611 -3.648 39.935 1.00 92.62 81 ARG A C 1
ATOM 641 O O . ARG A 1 81 ? -13.968 -3.876 40.954 1.00 92.62 81 ARG A O 1
ATOM 648 N N . ILE A 1 82 ? -15.683 -2.857 39.928 1.00 93.25 82 ILE A N 1
ATOM 649 C CA . ILE A 1 82 ? -16.227 -2.235 41.145 1.00 93.25 82 ILE A CA 1
ATOM 650 C C . ILE A 1 82 ? -16.800 -3.308 42.078 1.00 93.25 82 ILE A C 1
ATOM 652 O O . ILE A 1 82 ? -16.592 -3.246 43.290 1.00 93.25 82 ILE A O 1
ATOM 656 N N . ALA A 1 83 ? -17.486 -4.314 41.531 1.00 92.06 83 ALA A N 1
ATOM 657 C CA . ALA A 1 83 ? -18.008 -5.432 42.312 1.00 92.06 83 ALA A CA 1
ATOM 658 C C . ALA A 1 83 ? -16.886 -6.268 42.954 1.00 92.06 83 ALA A C 1
ATOM 660 O O . ALA A 1 83 ? -17.013 -6.659 44.113 1.00 92.06 83 ALA A O 1
ATOM 661 N N . SER A 1 84 ? -15.772 -6.499 42.247 1.00 86.81 84 SER A N 1
ATOM 662 C CA . SER A 1 84 ? -14.624 -7.236 42.792 1.00 86.81 84 SER A CA 1
ATOM 663 C C . SER A 1 84 ? -13.859 -6.461 43.864 1.00 86.81 84 SER A C 1
ATOM 665 O O . SER A 1 84 ? -13.198 -7.078 44.685 1.00 86.81 84 SER A O 1
ATOM 667 N N . TYR A 1 85 ? -13.929 -5.126 43.860 1.00 84.44 85 TYR A N 1
ATOM 668 C CA . TYR A 1 85 ? -13.226 -4.269 44.824 1.00 84.44 85 TYR A CA 1
ATOM 669 C C . TYR A 1 85 ? -13.869 -4.252 46.223 1.00 84.44 85 TYR A C 1
ATOM 671 O O . TYR A 1 85 ? -13.308 -3.671 47.145 1.00 84.44 85 TYR A O 1
ATOM 679 N N . ARG A 1 86 ? -15.064 -4.844 46.381 1.00 65.12 86 ARG A N 1
ATOM 680 C CA . ARG A 1 86 ? -15.800 -4.926 47.658 1.00 65.12 86 ARG A CA 1
ATOM 681 C C . ARG A 1 86 ? -15.637 -6.259 48.406 1.00 65.12 86 ARG A C 1
ATOM 683 O O . ARG A 1 86 ? -16.423 -6.543 49.307 1.00 65.12 86 ARG A O 1
ATOM 690 N N . LYS A 1 87 ? -14.625 -7.054 48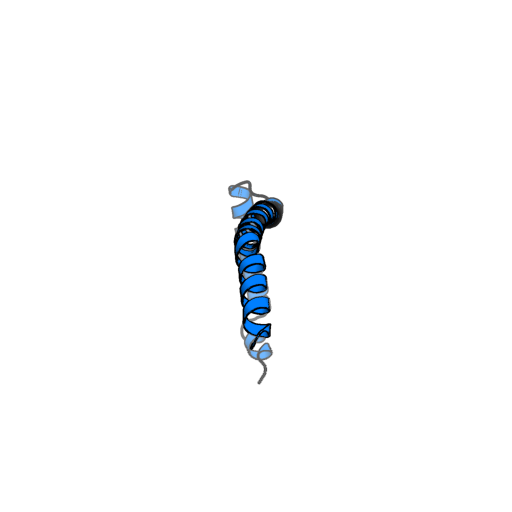.062 1.00 55.97 87 LYS A N 1
ATOM 691 C CA . LYS A 1 87 ? -14.087 -8.138 48.898 1.00 55.97 87 LYS A CA 1
ATOM 692 C C . LYS A 1 87 ? -12.652 -7.809 49.268 1.00 55.97 87 LYS A C 1
ATOM 694 O O . LYS A 1 87 ? -12.269 -8.183 50.394 1.00 55.97 87 LYS A O 1
#

Foldseek 3Di:
DDPVVVVPVPPVVVVVVVCVVVVVVVVVVCVVVVHDPVVVVVVVVVVVVVCVVVVVVVVVVVVVVVVVVCVPVVVVVVVVVVVVVVD

Radius of gyration: 29.66 Å; chains: 1; bounding box: 57×23×80 Å

Sequence (87 aa):
MSALARFLGDSPLRVIIKLLVVSFLVGLVMHTFGWSPYDVLRGVQNFFLDIWNMGFRAIDRFLGYILLGAAIVVPAFILLRIASYRK

Secondary structure (DSSP, 8-state):
--HHHHHTTS-HHHHHHHHHHHHHHHHHHHHHTT--HHHHHHHHHHHHHHHHHHHHHHHHHHHHHHHHHHHHHHHHHHHHHHHHTT-